Protein AF-A0A7C5YTW3-F1 (afdb_monomer)

Secondary structure (DSSP, 8-state):
-------STTSSHHHHHHHHH---PPPSS-SSPPP------PPP-TT-

Foldseek 3Di:
DDDDQDDDPLPCSVVVVCVQAVDDDDDDDDPDDDDDDDHDGDDDDPVD

Structure (mmCIF, N/CA/C/O backbone):
data_AF-A0A7C5YTW3-F1
#
_entry.id   AF-A0A7C5YTW3-F1
#
loop_
_atom_site.group_PDB
_atom_site.id
_atom_site.type_symbol
_atom_site.label_atom_id
_atom_site.label_alt_id
_atom_site.label_comp_id
_atom_site.label_asym_id
_atom_site.label_entity_id
_atom_site.label_seq_id
_atom_site.pdbx_PDB_ins_code
_atom_site.Cartn_x
_atom_site.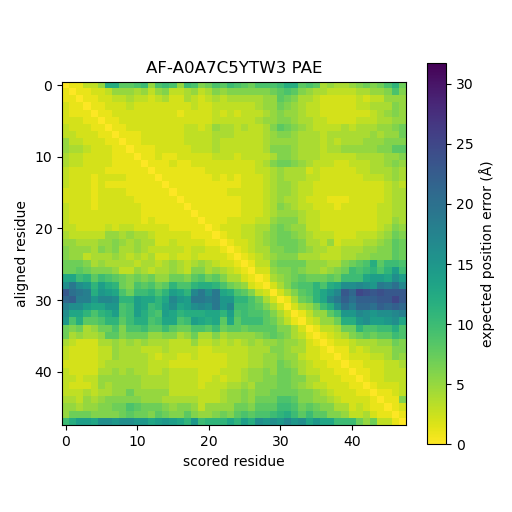Cartn_y
_atom_site.Cartn_z
_atom_site.occupancy
_atom_site.B_iso_or_equiv
_atom_site.auth_seq_id
_atom_site.auth_comp_id
_atom_site.auth_asym_id
_atom_site.auth_atom_id
_atom_site.pdbx_PDB_model_num
ATOM 1 N N . MET A 1 1 ? -6.603 14.660 3.539 1.00 85.94 1 MET A N 1
ATOM 2 C CA . MET A 1 1 ? -5.124 14.555 3.535 1.00 85.94 1 MET A CA 1
ATOM 3 C C . MET A 1 1 ? -4.709 13.481 2.542 1.00 85.94 1 MET A C 1
ATOM 5 O O . MET A 1 1 ? -5.489 12.562 2.334 1.00 85.94 1 MET A O 1
ATOM 9 N N . HIS A 1 2 ? -3.521 13.589 1.944 1.00 89.69 2 HIS A N 1
ATOM 10 C CA . HIS A 1 2 ? -2.980 12.586 1.019 1.00 89.69 2 HIS A CA 1
ATOM 11 C C . HIS A 1 2 ? -1.632 12.081 1.539 1.00 89.69 2 HIS A C 1
ATOM 13 O O . HIS A 1 2 ? -0.822 12.884 1.998 1.00 89.69 2 HIS A O 1
ATOM 19 N N . ILE A 1 3 ? -1.408 10.767 1.471 1.00 92.38 3 ILE A N 1
ATOM 20 C CA . ILE A 1 3 ? -0.157 10.105 1.862 1.00 92.38 3 ILE A CA 1
ATOM 21 C C . ILE A 1 3 ? 0.362 9.342 0.646 1.00 92.38 3 ILE A C 1
ATOM 23 O O . ILE A 1 3 ? -0.408 8.665 -0.034 1.00 92.38 3 ILE A O 1
ATOM 27 N N . THR A 1 4 ? 1.663 9.448 0.384 1.00 93.25 4 THR A N 1
ATOM 28 C CA . THR A 1 4 ? 2.313 8.811 -0.766 1.00 93.25 4 THR A CA 1
ATOM 29 C C .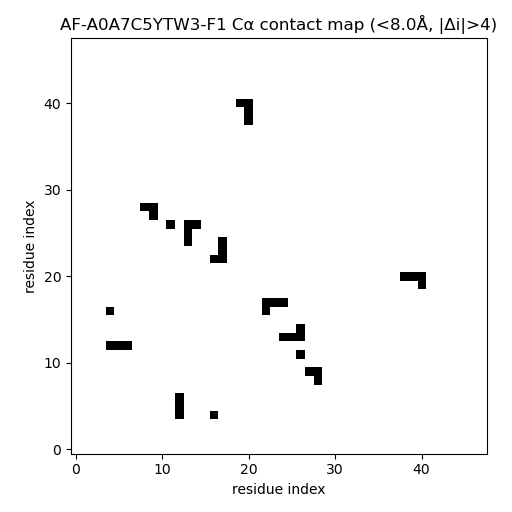 THR A 1 4 ? 3.244 7.697 -0.303 1.00 93.25 4 THR A C 1
ATOM 31 O O . THR A 1 4 ? 4.054 7.899 0.599 1.00 93.25 4 THR A O 1
ATOM 34 N N . LEU A 1 5 ? 3.172 6.534 -0.957 1.00 91.69 5 LEU A N 1
ATOM 35 C CA . LEU A 1 5 ? 4.121 5.436 -0.768 1.00 91.69 5 LEU A CA 1
ATOM 36 C C . LEU A 1 5 ? 5.349 5.641 -1.668 1.00 91.69 5 LEU A C 1
ATOM 38 O O . LEU A 1 5 ? 5.234 5.654 -2.893 1.00 91.69 5 LEU A O 1
ATOM 42 N N . VAL A 1 6 ? 6.531 5.773 -1.064 1.00 91.31 6 VAL A N 1
ATOM 43 C CA . VAL A 1 6 ? 7.820 5.962 -1.756 1.00 91.31 6 VAL A CA 1
ATOM 44 C C . VAL A 1 6 ? 8.825 4.885 -1.343 1.00 91.31 6 VAL A C 1
ATOM 46 O O . VAL A 1 6 ? 8.746 4.344 -0.245 1.00 91.31 6 VAL A O 1
ATOM 49 N N . GLY A 1 7 ? 9.760 4.536 -2.229 1.00 89.06 7 GLY A N 1
ATOM 50 C CA . GLY A 1 7 ? 10.731 3.464 -1.984 1.00 89.06 7 GLY A CA 1
ATOM 51 C C . GLY A 1 7 ? 11.413 2.958 -3.255 1.00 89.06 7 GLY A C 1
ATOM 52 O O . GLY A 1 7 ? 10.914 3.166 -4.365 1.00 89.06 7 GLY A O 1
ATOM 53 N N . LEU A 1 8 ? 12.540 2.264 -3.090 1.00 90.50 8 LEU A N 1
ATOM 54 C CA . LEU A 1 8 ? 13.352 1.711 -4.180 1.00 90.50 8 LEU A CA 1
ATOM 55 C C . LEU A 1 8 ? 12.588 0.671 -5.025 1.00 90.50 8 LEU A C 1
ATOM 57 O O . LEU A 1 8 ? 11.567 0.132 -4.580 1.00 90.50 8 LEU A O 1
ATOM 61 N N . PRO A 1 9 ? 13.028 0.374 -6.261 1.00 86.88 9 PRO A N 1
ATOM 62 C CA . PRO A 1 9 ? 12.466 -0.725 -7.044 1.00 86.88 9 PRO A CA 1
ATOM 63 C C . PRO A 1 9 ? 12.412 -2.020 -6.225 1.00 86.88 9 PRO A C 1
ATOM 65 O O . PRO A 1 9 ? 13.332 -2.316 -5.471 1.00 86.88 9 PRO A O 1
ATOM 68 N N . LEU A 1 10 ? 11.310 -2.765 -6.351 1.00 86.19 10 LEU A N 1
ATOM 69 C CA . LEU A 1 10 ? 11.088 -4.039 -5.650 1.00 86.19 10 LEU A CA 1
ATOM 70 C C . LEU A 1 10 ? 11.056 -3.965 -4.107 1.00 86.19 10 LEU A C 1
ATOM 72 O O . LEU A 1 10 ? 10.999 -4.998 -3.452 1.00 86.19 10 LEU A O 1
ATOM 76 N N . SER A 1 11 ? 10.966 -2.773 -3.503 1.00 91.38 11 SER A N 1
ATOM 77 C CA . SER A 1 11 ? 10.846 -2.602 -2.042 1.00 91.38 11 SER A CA 1
ATOM 78 C C . SER A 1 11 ? 9.456 -2.937 -1.459 1.00 91.38 11 SER A C 1
ATOM 80 O O . SER A 1 11 ? 9.134 -2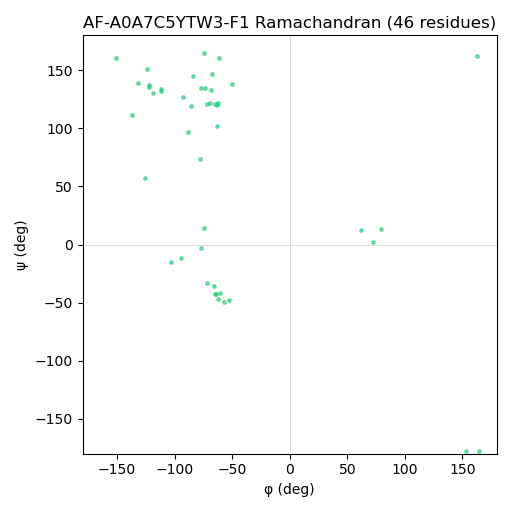.501 -0.358 1.00 91.38 11 SER A O 1
ATOM 82 N N . GLY A 1 12 ? 8.582 -3.616 -2.211 1.00 91.62 12 GLY A N 1
ATOM 83 C CA . GLY A 1 12 ? 7.247 -4.015 -1.737 1.00 91.62 12 GLY A CA 1
ATOM 84 C C . GLY A 1 12 ? 6.157 -2.931 -1.745 1.00 91.62 12 GLY A C 1
ATOM 85 O O . GLY A 1 12 ? 5.097 -3.146 -1.163 1.00 91.62 12 GLY A O 1
ATOM 86 N N . LYS A 1 13 ? 6.358 -1.785 -2.418 1.00 94.25 13 LYS A N 1
ATOM 87 C CA . LYS A 1 13 ? 5.362 -0.684 -2.469 1.00 94.25 13 LYS A CA 1
ATOM 88 C C . LYS A 1 13 ? 3.971 -1.144 -2.921 1.00 94.25 13 LYS A C 1
ATOM 90 O O . LYS A 1 13 ? 2.986 -0.828 -2.264 1.00 94.25 13 LYS A O 1
ATOM 95 N N . THR A 1 14 ? 3.896 -1.910 -4.011 1.00 91.56 14 THR A N 1
ATOM 96 C CA . THR A 1 14 ? 2.629 -2.426 -4.554 1.00 91.56 14 THR A CA 1
ATOM 97 C C . THR A 1 14 ? 1.964 -3.413 -3.595 1.00 91.56 14 THR A C 1
ATOM 99 O O . THR A 1 14 ? 0.751 -3.395 -3.440 1.00 91.56 14 THR A O 1
ATOM 102 N N . THR A 1 15 ? 2.751 -4.222 -2.881 1.00 94.12 15 THR A N 1
ATOM 103 C CA . THR A 1 15 ? 2.242 -5.154 -1.865 1.00 94.12 15 THR A CA 1
ATOM 104 C C . THR A 1 15 ? 1.559 -4.411 -0.720 1.00 94.12 15 THR A C 1
ATOM 106 O O . THR A 1 15 ? 0.444 -4.761 -0.342 1.00 94.12 15 THR A O 1
ATOM 109 N N . VAL A 1 16 ? 2.193 -3.354 -0.201 1.00 94.56 16 VAL A N 1
ATOM 110 C CA . VAL A 1 16 ? 1.607 -2.513 0.855 1.00 94.56 16 VAL A CA 1
ATOM 111 C C . VAL A 1 16 ? 0.366 -1.783 0.343 1.00 94.56 16 VAL A C 1
ATOM 113 O O . VAL A 1 16 ? -0.649 -1.751 1.034 1.00 94.56 16 VAL A O 1
ATOM 116 N N . PHE A 1 17 ? 0.415 -1.242 -0.878 1.00 94.06 17 PHE A N 1
ATOM 117 C CA . PHE A 1 17 ? -0.740 -0.596 -1.502 1.00 94.06 17 PHE A CA 1
ATOM 118 C C . PHE A 1 17 ? -1.940 -1.549 -1.596 1.00 94.06 17 PHE A C 1
ATOM 120 O O . PHE A 1 17 ? -3.030 -1.212 -1.141 1.00 94.06 17 PHE A O 1
ATOM 127 N N . ASN A 1 18 ? -1.735 -2.763 -2.106 1.00 93.69 18 ASN A N 1
ATOM 128 C CA . ASN A 1 18 ? -2.780 -3.780 -2.213 1.00 93.69 18 ASN A CA 1
ATOM 129 C C . ASN A 1 18 ? -3.349 -4.166 -0.841 1.00 93.69 18 ASN A C 1
ATOM 131 O O . ASN A 1 18 ? -4.561 -4.274 -0.684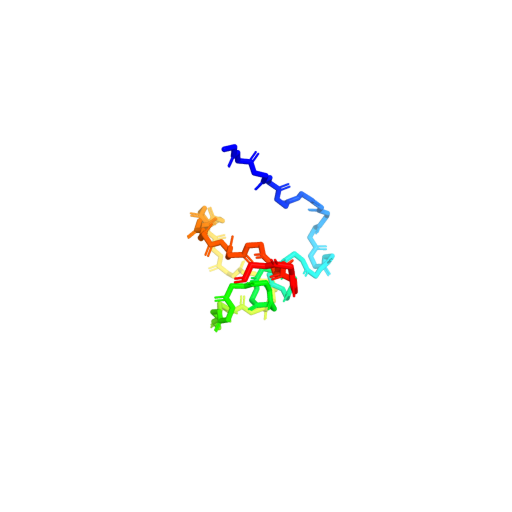 1.00 93.69 18 ASN A O 1
ATOM 135 N N . ALA A 1 19 ? -2.490 -4.317 0.170 1.00 94.56 19 ALA A N 1
ATOM 136 C CA . ALA A 1 19 ? -2.922 -4.662 1.522 1.00 94.56 19 ALA A CA 1
ATOM 137 C C . ALA A 1 19 ? -3.792 -3.566 2.163 1.00 94.56 19 ALA A C 1
ATOM 139 O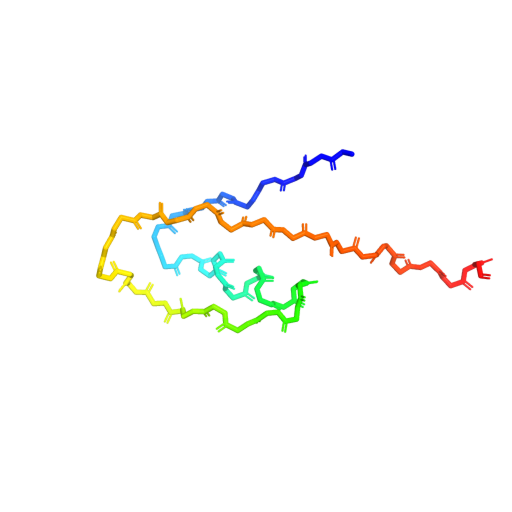 O . ALA A 1 19 ? -4.805 -3.875 2.783 1.00 94.56 19 ALA A O 1
ATOM 140 N N . LEU A 1 20 ? -3.422 -2.292 1.995 1.00 93.88 20 LEU A N 1
ATOM 141 C CA . LEU A 1 20 ? -4.170 -1.162 2.559 1.00 93.88 20 LEU A CA 1
ATOM 142 C C . LEU A 1 20 ? -5.500 -0.911 1.843 1.00 93.88 20 LEU A C 1
ATOM 144 O O . LEU A 1 20 ? -6.456 -0.448 2.458 1.00 93.88 20 LEU A O 1
ATOM 148 N N . THR A 1 21 ? -5.547 -1.168 0.538 1.00 93.69 21 THR A N 1
ATOM 149 C CA . THR A 1 21 ? -6.678 -0.781 -0.318 1.00 93.69 21 THR A CA 1
ATOM 150 C C . THR A 1 21 ? -7.608 -1.943 -0.658 1.00 93.69 21 THR A C 1
ATOM 152 O O . THR A 1 21 ? -8.709 -1.716 -1.151 1.00 93.69 21 THR A O 1
ATOM 155 N N . GLY A 1 22 ? -7.172 -3.185 -0.430 1.00 92.19 22 GLY A N 1
ATOM 156 C CA . GLY A 1 22 ? -7.851 -4.398 -0.890 1.00 92.19 22 GLY A CA 1
ATOM 157 C C . GLY A 1 22 ? -7.739 -4.642 -2.401 1.00 92.19 22 GLY A C 1
ATOM 158 O O . GLY A 1 22 ? -8.317 -5.609 -2.902 1.00 92.19 22 GLY A O 1
ATOM 159 N N . GLN A 1 23 ? -7.017 -3.791 -3.140 1.00 90.94 23 GLN A N 1
ATOM 160 C CA . GLN A 1 23 ? -6.804 -3.961 -4.577 1.00 90.94 23 GLN A CA 1
ATOM 161 C C . GLN A 1 23 ? -5.799 -5.082 -4.876 1.00 90.94 23 GLN A C 1
ATOM 163 O O . GLN A 1 23 ? -5.086 -5.574 -4.000 1.00 90.94 23 GLN A O 1
ATOM 168 N N . ARG A 1 24 ? -5.769 -5.521 -6.138 1.00 88.44 24 ARG A N 1
ATOM 169 C CA . ARG A 1 24 ? -4.882 -6.588 -6.626 1.00 88.44 24 ARG A CA 1
ATOM 170 C C . ARG A 1 24 ? -4.078 -6.113 -7.829 1.00 88.44 24 ARG A C 1
ATOM 172 O O . ARG A 1 24 ? -4.130 -6.717 -8.896 1.00 88.44 24 ARG A O 1
ATOM 179 N N . GLU A 1 25 ? -3.338 -5.027 -7.639 1.00 88.06 25 GLU A N 1
ATOM 180 C CA . GLU A 1 25 ? -2.392 -4.545 -8.643 1.00 88.06 25 GLU A CA 1
ATOM 181 C C . GLU A 1 25 ? -1.231 -5.531 -8.807 1.00 88.06 25 GLU A C 1
ATOM 183 O O . GLU A 1 25 ? -0.809 -6.190 -7.847 1.00 88.06 25 GLU A O 1
ATOM 188 N N . VAL A 1 26 ? -0.703 -5.633 -10.027 1.00 84.44 26 VAL A N 1
ATOM 189 C CA . VAL A 1 26 ? 0.371 -6.576 -10.360 1.00 84.44 26 VAL A CA 1
ATOM 190 C C . VAL A 1 26 ? 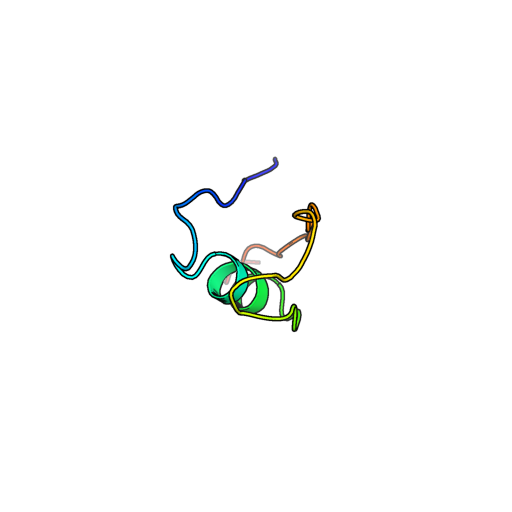1.648 -6.214 -9.597 1.00 84.44 26 VAL A C 1
ATOM 192 O O . VAL A 1 26 ? 2.196 -5.123 -9.739 1.00 84.44 26 VAL A O 1
ATOM 195 N N . VAL A 1 27 ? 2.150 -7.154 -8.793 1.00 82.50 27 VAL A N 1
ATOM 196 C CA . VAL A 1 27 ? 3.400 -7.000 -8.039 1.00 82.50 27 VAL A CA 1
ATOM 197 C C . VAL A 1 27 ? 4.558 -7.557 -8.866 1.00 82.50 27 VAL A C 1
ATOM 199 O O . VAL A 1 27 ? 4.520 -8.709 -9.285 1.00 82.50 27 VAL A O 1
ATOM 202 N N . GLY A 1 28 ? 5.609 -6.764 -9.074 1.00 74.44 28 GLY A N 1
ATOM 203 C CA . GLY A 1 28 ? 6.822 -7.217 -9.757 1.00 74.44 28 GLY A CA 1
ATOM 204 C C . GLY A 1 28 ? 7.580 -6.084 -10.447 1.00 74.44 28 GLY A C 1
ATOM 205 O O . GLY A 1 28 ? 7.183 -4.920 -10.339 1.00 74.44 28 GLY A O 1
ATOM 206 N N . PRO A 1 29 ? 8.681 -6.397 -11.152 1.00 64.62 29 PRO A N 1
ATOM 207 C CA . PRO A 1 29 ? 9.304 -5.457 -12.069 1.00 64.62 29 PRO A CA 1
ATOM 208 C C . PRO A 1 29 ? 8.294 -5.157 -13.181 1.00 64.62 29 PRO A C 1
ATOM 210 O O . PRO A 1 29 ? 8.052 -5.985 -14.055 1.00 64.62 29 PRO A O 1
ATOM 213 N N . GLY A 1 30 ? 7.641 -4.000 -13.100 1.00 62.44 30 GLY A N 1
ATOM 214 C CA . GLY A 1 30 ? 6.685 -3.573 -14.113 1.00 62.44 30 GLY A CA 1
ATOM 215 C C . GLY A 1 30 ? 7.389 -3.414 -15.457 1.00 62.44 30 GLY A C 1
ATOM 216 O O . GLY A 1 30 ? 8.329 -2.631 -15.581 1.00 62.44 30 GLY A O 1
ATOM 217 N N . ALA A 1 31 ? 6.931 -4.146 -16.469 1.00 53.69 31 ALA A N 1
ATOM 218 C CA . ALA A 1 31 ? 7.324 -3.926 -17.854 1.00 53.69 31 ALA A CA 1
ATOM 219 C C . ALA A 1 31 ? 6.545 -2.716 -18.398 1.00 53.69 31 ALA A C 1
ATOM 221 O O . ALA A 1 31 ? 5.568 -2.875 -19.123 1.00 53.69 31 ALA A O 1
ATOM 222 N N . GLY A 1 32 ? 6.900 -1.495 -17.987 1.00 62.50 32 GLY A N 1
ATOM 223 C CA . GLY A 1 32 ? 6.186 -0.308 -18.456 1.00 62.50 32 GLY A CA 1
ATOM 224 C C . GLY A 1 32 ? 6.432 0.967 -17.661 1.00 62.50 32 GLY A C 1
ATOM 225 O O . GLY A 1 32 ? 7.223 1.017 -16.720 1.00 62.50 32 GLY A O 1
ATOM 226 N N . ARG A 1 33 ? 5.737 2.027 -18.078 1.00 63.47 33 ARG A N 1
ATOM 227 C CA . ARG A 1 33 ? 5.744 3.330 -17.408 1.00 63.47 33 ARG A CA 1
ATOM 228 C C . ARG A 1 33 ? 5.031 3.192 -16.053 1.00 63.47 33 ARG A C 1
ATOM 230 O O . ARG A 1 33 ? 3.954 2.606 -16.024 1.00 63.47 33 ARG A O 1
ATOM 237 N N . PRO A 1 34 ? 5.588 3.714 -14.947 1.00 66.25 34 PRO A N 1
ATOM 238 C CA . PRO A 1 34 ? 4.916 3.646 -13.656 1.00 66.25 34 PRO A CA 1
ATOM 239 C C . PRO A 1 34 ? 3.601 4.435 -13.699 1.00 66.25 34 PRO A C 1
ATOM 241 O O . PRO A 1 34 ? 3.608 5.641 -13.953 1.00 66.25 34 PRO A O 1
ATOM 244 N N . GLU A 1 35 ? 2.484 3.752 -13.454 1.00 73.81 35 GLU A N 1
ATOM 245 C CA . GLU A 1 35 ? 1.174 4.378 -13.283 1.00 73.81 35 GLU A CA 1
ATOM 246 C C . GLU A 1 35 ? 0.985 4.861 -11.840 1.00 73.81 35 GLU A C 1
ATOM 248 O O . GLU A 1 35 ? 1.479 4.271 -10.876 1.00 73.81 35 GLU A O 1
ATOM 253 N N . ALA A 1 36 ? 0.283 5.984 -11.685 1.00 79.31 36 ALA A N 1
ATOM 254 C CA . ALA A 1 36 ? -0.002 6.559 -10.378 1.00 79.31 36 ALA A CA 1
ATOM 255 C C . ALA A 1 36 ? -1.299 5.966 -9.809 1.00 79.31 36 ALA A C 1
ATOM 257 O O . ALA A 1 36 ? -2.390 6.450 -10.107 1.00 79.31 36 ALA A O 1
ATOM 258 N N . HIS A 1 37 ? -1.178 4.953 -8.950 1.00 87.50 37 HIS A N 1
ATOM 259 C CA . HIS A 1 37 ? -2.323 4.373 -8.248 1.00 87.50 37 HIS A CA 1
ATOM 260 C C . HIS A 1 37 ? -2.772 5.267 -7.082 1.00 87.50 37 HIS A C 1
ATOM 262 O O . HIS A 1 37 ? -1.955 5.764 -6.300 1.00 87.50 37 HIS A O 1
ATOM 268 N N . ARG A 1 38 ? -4.086 5.482 -6.956 1.00 91.88 38 ARG A N 1
ATOM 269 C CA . ARG A 1 38 ? -4.706 6.250 -5.867 1.00 91.88 38 ARG A CA 1
ATOM 270 C C . ARG A 1 38 ? -5.878 5.473 -5.295 1.00 91.88 38 ARG A C 1
ATOM 272 O O . ARG A 1 38 ? -6.672 4.918 -6.043 1.00 91.88 38 ARG A O 1
ATOM 279 N N . ALA A 1 39 ? -6.007 5.499 -3.976 1.00 92.25 39 ALA A N 1
ATOM 280 C CA . ALA A 1 39 ? -7.095 4.852 -3.264 1.00 92.25 39 ALA A CA 1
ATOM 281 C C . ALA A 1 39 ? -7.405 5.592 -1.961 1.00 92.25 39 ALA A C 1
ATOM 283 O O . ALA A 1 39 ? -6.575 6.347 -1.446 1.00 92.25 39 ALA A O 1
ATOM 284 N N . MET A 1 40 ? -8.604 5.360 -1.434 1.00 93.94 40 MET A N 1
ATOM 285 C CA . MET A 1 40 ? -9.043 5.878 -0.145 1.00 93.94 40 MET A CA 1
ATOM 286 C C . MET A 1 40 ? -9.197 4.717 0.827 1.00 93.94 40 MET A C 1
ATOM 288 O O . MET A 1 40 ? -9.803 3.705 0.491 1.00 93.94 40 MET A O 1
ATOM 292 N N . VAL A 1 41 ? -8.646 4.872 2.027 1.00 92.12 41 VAL A N 1
ATOM 293 C CA . 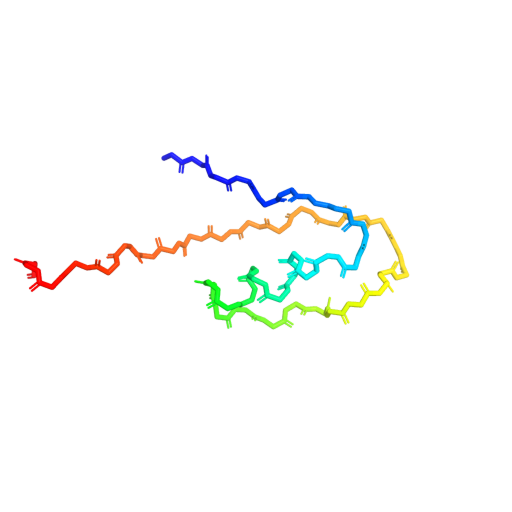VAL A 1 41 ? -8.704 3.855 3.078 1.00 92.12 41 VAL A CA 1
ATOM 294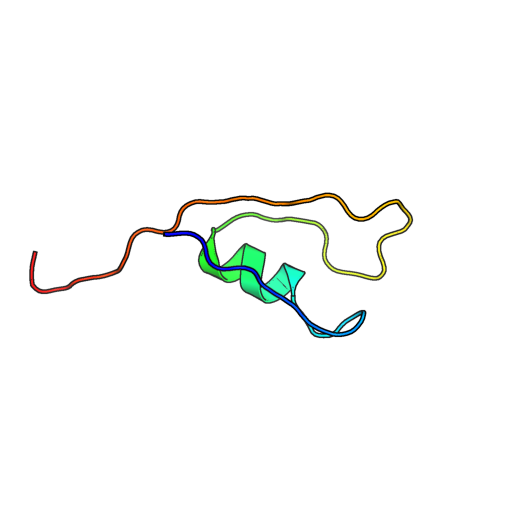 C C . VAL A 1 41 ? -9.430 4.455 4.268 1.00 92.12 41 VAL A C 1
ATOM 296 O O . VAL A 1 41 ? -9.128 5.577 4.684 1.00 92.12 41 VAL A O 1
ATOM 299 N N . LYS A 1 42 ? -10.416 3.726 4.795 1.00 91.62 42 LYS A N 1
ATOM 300 C CA . LYS A 1 42 ? -11.133 4.137 6.001 1.00 91.62 42 LYS A CA 1
ATOM 301 C C . LYS A 1 42 ? -10.220 3.930 7.205 1.00 91.62 42 LYS A C 1
ATOM 303 O O . LYS A 1 42 ? -9.592 2.883 7.330 1.00 91.62 42 LYS A O 1
ATOM 308 N N . VAL A 1 43 ? -10.157 4.921 8.087 1.00 92.06 43 VAL A N 1
ATOM 309 C CA . VAL A 1 43 ? -9.432 4.787 9.352 1.00 92.06 43 VAL A CA 1
ATOM 310 C C . VAL A 1 43 ? -10.239 3.842 10.250 1.00 92.06 43 VAL A C 1
ATOM 312 O O . VAL A 1 43 ? -11.413 4.137 10.491 1.00 92.06 43 VAL A O 1
ATOM 315 N N . PRO A 1 44 ? -9.670 2.709 10.700 1.00 91.12 44 PRO A N 1
ATOM 316 C CA . PRO A 1 44 ? -10.332 1.861 11.680 1.00 91.12 44 PRO A CA 1
ATOM 317 C C . PRO A 1 44 ? -10.364 2.605 13.019 1.00 91.12 44 PRO A C 1
ATOM 319 O O . PRO A 1 44 ? 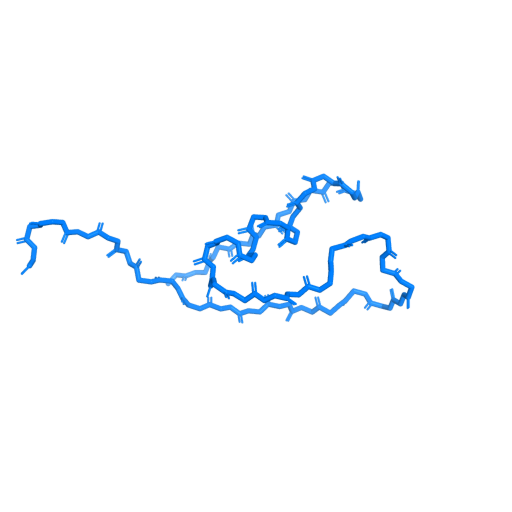-9.323 3.028 13.521 1.00 91.12 44 PRO A O 1
ATOM 322 N N . ASP A 1 45 ? -11.560 2.811 13.560 1.00 94.62 45 ASP A N 1
ATOM 323 C CA . ASP A 1 45 ? -11.772 3.437 14.862 1.00 94.62 45 ASP A CA 1
ATOM 324 C C . ASP A 1 45 ? -12.850 2.645 15.602 1.00 94.62 45 ASP A C 1
ATOM 326 O O . ASP A 1 45 ? -14.006 2.656 15.190 1.00 94.62 45 ASP A O 1
ATOM 330 N N . ASP A 1 46 ? -12.461 1.956 16.675 1.00 95.88 46 ASP A N 1
ATOM 331 C CA . ASP A 1 46 ? -13.358 1.109 17.475 1.00 95.88 46 ASP A CA 1
ATOM 332 C C . ASP A 1 46 ? -14.265 1.921 18.421 1.00 95.88 46 ASP A C 1
ATOM 334 O O . ASP A 1 46 ? -15.069 1.356 19.161 1.00 95.88 46 ASP A O 1
ATOM 338 N N . ARG A 1 47 ? -14.107 3.251 18.457 1.00 95.44 47 ARG A N 1
ATOM 339 C CA . ARG A 1 47 ? -14.857 4.158 19.345 1.00 95.44 47 ARG A CA 1
ATOM 340 C C . ARG A 1 47 ? -16.096 4.763 18.679 1.00 95.44 47 ARG A C 1
ATOM 342 O O . ARG A 1 47 ? -16.866 5.432 19.369 1.00 95.44 47 ARG A O 1
ATOM 349 N N . LEU A 1 48 ? -16.227 4.602 17.361 1.00 78.75 48 LEU A N 1
ATOM 350 C CA . LEU A 1 48 ? -17.353 5.059 16.540 1.00 78.75 48 LEU A CA 1
ATOM 351 C C . LEU A 1 48 ? -18.317 3.902 16.278 1.00 78.75 48 LEU A C 1
ATOM 353 O O . LEU A 1 48 ? -19.538 4.164 16.313 1.00 78.75 48 LEU A O 1
#

Radius of gyration: 12.77 Å; Cα contacts (8 Å, |Δi|>4): 20; chains: 1; bounding box: 31×22×38 Å

Mean predicted aligned error: 4.94 Å

Sequence (48 aa):
MHITLVGLPLSGKTTVFNALTGQREVVGPGAGRPEAHRAMVKVPDDRL

Solvent-accessible surface area (backbone atoms only — not comparable to full-atom values): 3686 Å² total; per-residue (Å²): 140,87,87,83,92,83,77,64,88,90,68,48,62,57,58,54,50,20,69,67,61,73,51,85,71,87,72,71,90,71,93,65,81,89,76,88,86,82,84,82,67,83,82,89,60,97,90,118

pLDDT: mean 86.43, std 10.52, range [53.69, 95.88]